Protein AF-D2V3V1-F1 (afdb_monomer_lite)

Radius of gyration: 16.54 Å; chains: 1; bounding box: 35×37×51 Å

Secondary structure (DSSP, 8-state):
--EEEES-TT--S-GGG-TTEEEEEESS-PPTT----GGGGTB--TTTTT--BTTBPPPTTEEEEEE-TTT--EEEEEEEESBTTBEEEEEESSS-EEEEETTSS-SSHHHHHHHHHHTT-TTEETTPPEE-TTT--EEE-TTT-THHHHH--EEEEETTPPEEE-----

Structure (mmCIF, N/CA/C/O backbone):
data_AF-D2V3V1-F1
#
_entry.id   AF-D2V3V1-F1
#
loop_
_atom_site.group_PDB
_atom_site.id
_atom_site.type_symbol
_atom_site.label_atom_id
_atom_site.label_alt_id
_atom_site.label_comp_id
_atom_site.label_asym_id
_atom_site.label_entity_id
_atom_site.label_seq_id
_atom_site.pdbx_PDB_ins_code
_atom_site.Cartn_x
_atom_site.Cartn_y
_atom_site.Cartn_z
_atom_site.occupancy
_atom_site.B_iso_or_equiv
_atom_site.auth_seq_id
_atom_site.auth_comp_id
_atom_site.auth_asym_id
_atom_site.auth_atom_id
_atom_site.pdbx_PDB_model_num
ATOM 1 N N . MET A 1 1 ? -2.337 5.252 19.834 1.00 65.81 1 MET A N 1
ATOM 2 C CA . MET A 1 1 ? -2.809 3.859 19.921 1.00 65.81 1 MET A CA 1
ATOM 3 C C . MET A 1 1 ? -3.993 3.869 20.854 1.00 65.81 1 MET A C 1
ATOM 5 O O . MET A 1 1 ? -3.900 4.535 21.877 1.00 65.81 1 MET A O 1
ATOM 9 N N . GLU A 1 2 ? -5.078 3.213 20.469 1.00 74.00 2 GLU A N 1
ATOM 10 C CA . GLU A 1 2 ? -6.378 3.303 21.154 1.00 74.00 2 GLU A CA 1
ATOM 11 C C . GLU A 1 2 ? -6.841 1.957 21.724 1.00 74.00 2 GLU A C 1
ATOM 13 O O . GLU A 1 2 ? -7.764 1.926 22.526 1.00 74.00 2 GLU A O 1
ATOM 18 N N . GLY A 1 3 ? -6.184 0.854 21.355 1.00 76.56 3 GLY A N 1
ATOM 19 C CA . GLY A 1 3 ? -6.440 -0.469 21.920 1.00 76.56 3 GLY A CA 1
ATOM 20 C C . GLY A 1 3 ? -5.258 -1.419 21.737 1.00 76.56 3 GLY A C 1
ATOM 21 O O . GLY A 1 3 ? -4.329 -1.120 20.979 1.00 76.56 3 GLY A O 1
ATOM 22 N N . ILE A 1 4 ? -5.306 -2.553 22.437 1.00 80.12 4 ILE A N 1
ATOM 23 C CA . ILE A 1 4 ? -4.332 -3.649 22.366 1.00 80.12 4 ILE A CA 1
ATOM 24 C C . ILE A 1 4 ? -5.111 -4.957 22.210 1.00 80.12 4 ILE A C 1
ATOM 26 O O . ILE A 1 4 ? -6.102 -5.166 22.905 1.00 80.12 4 ILE A O 1
ATOM 30 N N . LEU A 1 5 ? -4.662 -5.820 21.303 1.00 77.94 5 LEU A N 1
ATOM 31 C CA . LEU A 1 5 ? -5.056 -7.223 21.216 1.00 77.94 5 LEU A CA 1
ATOM 32 C C . LEU A 1 5 ? -3.886 -8.071 21.721 1.00 77.94 5 LEU A C 1
ATOM 34 O O . LEU A 1 5 ? -2.762 -7.895 21.245 1.00 77.94 5 LEU A O 1
ATOM 38 N N . SER A 1 6 ? -4.147 -8.958 22.675 1.00 78.38 6 SER A N 1
ATOM 39 C CA . SER A 1 6 ? -3.170 -9.895 23.233 1.00 78.38 6 SER A CA 1
ATOM 40 C C . SER A 1 6 ? -3.877 -11.195 23.602 1.00 78.38 6 SER A C 1
ATOM 42 O O . SER A 1 6 ? -5.020 -11.160 24.058 1.00 78.38 6 SER A O 1
ATOM 44 N N . ASP A 1 7 ? -3.184 -12.320 23.437 1.00 73.50 7 ASP A N 1
ATOM 45 C CA . ASP A 1 7 ? -3.666 -13.644 23.851 1.00 73.50 7 ASP A CA 1
ATOM 46 C C . ASP A 1 7 ? -3.493 -13.887 25.365 1.00 73.50 7 ASP A C 1
ATOM 48 O O . ASP A 1 7 ? -3.825 -14.955 25.875 1.00 73.50 7 ASP A O 1
ATOM 52 N N . SER A 1 8 ? -2.971 -12.901 26.103 1.00 71.38 8 SER A N 1
ATOM 53 C CA . SER A 1 8 ? -2.706 -12.992 27.535 1.00 71.38 8 SER A CA 1
ATOM 54 C C . SER A 1 8 ? -3.346 -11.840 28.302 1.00 71.38 8 SER A C 1
ATOM 56 O O . SER A 1 8 ? -3.066 -10.672 28.046 1.00 71.38 8 SER A O 1
ATOM 58 N N . GLU A 1 9 ? -4.099 -12.169 29.351 1.00 66.69 9 GLU A N 1
ATOM 59 C CA . GLU A 1 9 ? -4.754 -11.181 30.223 1.00 66.69 9 GLU A CA 1
ATOM 60 C C . GLU A 1 9 ? -3.765 -10.328 31.041 1.00 66.69 9 GLU A C 1
ATOM 62 O O . GLU A 1 9 ? -4.090 -9.220 31.460 1.00 66.69 9 GLU A O 1
ATOM 67 N N . THR A 1 10 ? -2.539 -10.818 31.249 1.00 63.34 10 THR A N 1
ATOM 68 C CA . THR A 1 10 ? -1.499 -10.162 32.066 1.00 63.34 10 THR A CA 1
ATOM 69 C C . THR A 1 10 ? -0.527 -9.274 31.282 1.00 63.34 10 THR A C 1
ATOM 71 O O . THR A 1 10 ? 0.349 -8.640 31.877 1.00 63.34 10 THR A O 1
ATOM 74 N N . HIS A 1 11 ? -0.640 -9.209 29.952 1.00 57.97 11 HIS A N 1
ATOM 75 C CA . HIS A 1 11 ? 0.281 -8.420 29.137 1.00 57.97 11 HIS A CA 1
ATOM 76 C C . HIS A 1 11 ? -0.127 -6.940 29.139 1.00 57.97 11 HIS A C 1
ATOM 78 O O . HIS A 1 11 ? -0.929 -6.474 28.335 1.00 57.97 11 HIS A O 1
ATOM 84 N N . HIS A 1 12 ? 0.482 -6.171 30.043 1.00 57.75 12 HIS A N 1
ATOM 85 C CA . HIS A 1 12 ? 0.386 -4.703 30.103 1.00 57.75 12 HIS A CA 1
ATOM 86 C C . HIS A 1 12 ? 1.519 -3.996 29.330 1.00 57.75 12 HIS A C 1
ATOM 88 O O . HIS A 1 12 ? 1.792 -2.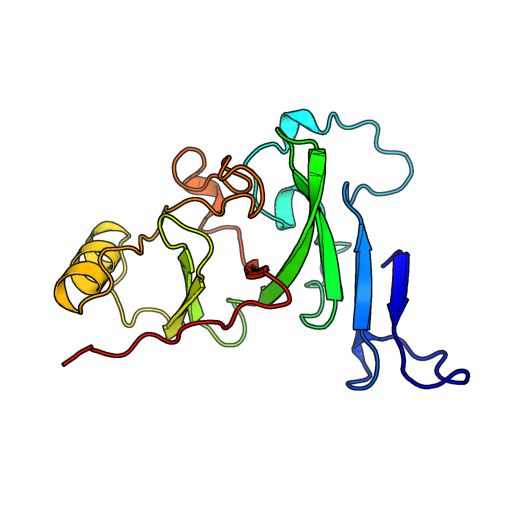811 29.536 1.00 57.75 12 HIS A O 1
ATOM 94 N N . GLY A 1 13 ? 2.226 -4.738 28.472 1.00 55.50 13 GLY A N 1
ATOM 95 C CA . GLY A 1 13 ? 3.371 -4.251 27.713 1.00 55.50 13 GLY A CA 1
ATOM 96 C C . GLY A 1 13 ? 2.995 -3.239 26.630 1.00 55.50 13 GLY A C 1
ATOM 97 O O . GLY A 1 13 ? 1.867 -3.166 26.148 1.00 55.50 13 GLY A O 1
ATOM 98 N N . LYS A 1 14 ? 3.980 -2.444 26.208 1.00 61.41 14 LYS A N 1
ATOM 99 C CA . LYS A 1 14 ? 3.871 -1.604 25.012 1.00 61.41 14 LYS A CA 1
ATOM 100 C C . LYS A 1 14 ? 3.806 -2.537 23.795 1.00 61.41 14 LYS A C 1
ATOM 102 O O . LYS A 1 14 ? 4.822 -3.169 23.517 1.00 61.41 14 LYS A O 1
ATOM 107 N N . PRO A 1 15 ? 2.704 -2.609 23.026 1.00 61.41 15 PRO A N 1
ATOM 108 C CA . PRO A 1 15 ? 2.579 -3.606 21.962 1.00 61.41 15 PRO A CA 1
ATOM 109 C C . PRO A 1 15 ? 3.674 -3.458 20.909 1.00 61.41 15 PRO A C 1
ATOM 111 O O . PRO A 1 15 ? 4.133 -4.445 20.371 1.00 61.41 15 PRO A O 1
ATOM 114 N N . TYR A 1 16 ? 4.211 -2.256 20.687 1.00 62.03 16 TYR A N 1
ATOM 115 C CA . TYR A 1 16 ? 5.361 -2.015 19.799 1.00 62.03 16 TYR A CA 1
ATOM 116 C C . TYR A 1 16 ? 6.624 -2.832 20.131 1.00 62.03 16 TYR A C 1
ATOM 118 O O . TYR A 1 16 ? 7.535 -2.889 19.311 1.00 62.03 16 TYR A O 1
ATOM 126 N N . GLN A 1 17 ? 6.727 -3.352 21.353 1.00 65.19 17 GLN A N 1
ATOM 127 C CA . GLN A 1 17 ? 7.903 -4.040 21.884 1.00 65.19 17 GLN A CA 1
ATOM 128 C C . GLN A 1 17 ? 7.666 -5.540 22.073 1.00 65.19 17 GLN A C 1
ATOM 130 O O . GLN A 1 17 ? 8.583 -6.244 22.482 1.00 65.19 17 GLN A O 1
ATOM 135 N N . ASP A 1 18 ? 6.460 -6.022 21.775 1.00 67.56 18 ASP A N 1
ATOM 136 C CA . ASP A 1 18 ? 6.065 -7.401 22.012 1.00 67.56 18 ASP A CA 1
ATOM 137 C C . ASP A 1 18 ? 5.357 -7.984 20.786 1.00 67.56 18 ASP A C 1
ATOM 139 O O . ASP A 1 18 ? 4.288 -7.535 20.372 1.00 67.56 18 ASP A O 1
ATOM 143 N N . SER A 1 19 ? 5.966 -9.021 20.214 1.00 66.38 19 SER A N 1
ATOM 144 C CA . SER A 1 19 ? 5.426 -9.774 19.080 1.00 66.38 19 SER A CA 1
ATOM 145 C C . SER A 1 19 ? 4.117 -10.507 19.387 1.00 66.38 19 SER A C 1
ATOM 147 O O . SER A 1 19 ? 3.415 -10.881 18.450 1.00 66.38 19 SER A O 1
ATOM 149 N N . GLN A 1 20 ? 3.790 -10.720 20.665 1.00 69.19 20 GLN A N 1
ATOM 150 C CA . GLN A 1 20 ? 2.542 -11.352 21.108 1.00 69.19 20 GLN A CA 1
ATOM 151 C C . GLN A 1 20 ? 1.384 -10.355 21.245 1.00 69.19 20 GLN A C 1
ATOM 153 O O . GLN A 1 20 ? 0.262 -10.744 21.566 1.00 69.19 20 GLN A O 1
ATOM 158 N N . CYS A 1 21 ? 1.633 -9.069 20.980 1.00 74.94 21 CYS A N 1
ATOM 159 C CA . CYS A 1 21 ? 0.630 -8.023 21.071 1.00 74.94 21 CYS A CA 1
ATOM 160 C C . CYS A 1 21 ? 0.470 -7.272 19.740 1.00 74.94 21 CYS A C 1
ATOM 162 O O . CYS A 1 21 ? 1.434 -6.966 19.032 1.00 74.94 21 CYS A O 1
ATOM 164 N N . GLN A 1 22 ? -0.770 -6.904 19.417 1.00 82.00 22 GLN A N 1
ATOM 165 C CA . GLN A 1 22 ? -1.093 -6.030 18.287 1.00 82.00 22 GLN A CA 1
ATOM 166 C C . GLN A 1 22 ? -1.751 -4.751 18.789 1.00 82.00 22 GLN A C 1
ATOM 168 O O . GLN A 1 22 ? -2.708 -4.784 19.560 1.00 82.00 22 GLN A O 1
ATOM 173 N N . GLY A 1 23 ? -1.256 -3.602 18.336 1.00 84.44 23 GLY A N 1
ATOM 174 C CA . GLY A 1 23 ? -1.906 -2.327 18.624 1.00 84.44 23 GLY A CA 1
ATOM 175 C C . GLY A 1 23 ? -3.085 -2.084 17.685 1.00 84.44 23 GLY A C 1
ATOM 176 O O . GLY A 1 23 ? -3.055 -2.490 16.524 1.00 84.44 23 GLY A O 1
ATOM 177 N N . LEU A 1 24 ? -4.102 -1.369 18.157 1.00 85.69 24 LEU A N 1
ATOM 178 C CA . LEU A 1 24 ? -5.204 -0.876 17.332 1.00 85.69 24 LEU A CA 1
ATOM 179 C C . LEU A 1 24 ? -5.179 0.649 17.248 1.00 85.69 24 LEU A C 1
ATOM 181 O O . LEU A 1 24 ? -4.890 1.352 18.228 1.00 85.69 24 LEU A O 1
ATOM 185 N N . LYS A 1 25 ? -5.502 1.153 16.057 1.00 86.19 25 LYS A N 1
ATOM 186 C CA . LYS A 1 25 ? -5.735 2.572 15.800 1.00 86.19 25 LYS A CA 1
ATOM 187 C C . LYS A 1 25 ? -6.975 2.741 14.919 1.00 86.19 25 LYS A C 1
ATOM 189 O O . LYS A 1 25 ? -7.056 2.120 13.865 1.00 86.19 25 LYS A O 1
ATOM 194 N N . PHE A 1 26 ? -7.927 3.564 15.328 1.00 83.62 26 PHE A N 1
ATOM 195 C CA . PHE A 1 26 ? -9.198 3.836 14.666 1.00 83.62 26 PHE A CA 1
ATOM 196 C C . PHE A 1 26 ? -9.136 5.176 13.931 1.00 83.62 26 PHE A C 1
ATOM 198 O O . PHE A 1 26 ? -8.598 6.155 14.442 1.00 83.62 26 PHE A O 1
ATOM 205 N N . GLN A 1 27 ? -9.681 5.240 12.715 1.00 76.00 27 GLN A N 1
ATOM 206 C CA . GLN A 1 27 ? -9.863 6.523 12.036 1.00 76.00 27 GLN A CA 1
ATOM 207 C C . GLN A 1 27 ? -11.087 7.301 12.553 1.00 76.00 27 GLN A C 1
ATOM 209 O O . GLN A 1 27 ? -12.117 6.691 12.844 1.00 76.00 27 GLN A O 1
ATOM 214 N N . PRO A 1 28 ? -11.020 8.647 12.543 1.00 65.19 28 PRO A N 1
ATOM 215 C CA . PRO A 1 28 ? -9.872 9.431 12.093 1.00 65.19 28 PRO A CA 1
ATOM 216 C C . PRO A 1 28 ? -8.764 9.463 13.144 1.00 65.19 28 PRO A C 1
ATOM 218 O O . PRO A 1 28 ? -9.027 9.566 14.334 1.00 65.19 28 PRO A O 1
ATOM 221 N N . PHE A 1 29 ? -7.508 9.423 12.705 1.00 65.31 29 PHE A N 1
ATOM 222 C CA . PHE A 1 29 ? -6.356 9.342 13.605 1.00 65.31 29 PHE A CA 1
ATOM 223 C C . PHE A 1 29 ? -6.012 10.683 14.283 1.00 65.31 29 PHE A C 1
ATOM 225 O O . PHE A 1 29 ? -4.846 10.930 14.605 1.00 65.31 29 PHE A O 1
ATOM 232 N N . PHE A 1 30 ? -6.995 11.574 14.438 1.00 55.72 30 PHE A N 1
ATOM 233 C CA . PHE A 1 30 ? -6.790 12.921 14.949 1.00 55.72 30 PHE A CA 1
ATOM 234 C C . PHE A 1 30 ? -6.264 12.901 16.379 1.00 55.72 30 PHE A C 1
ATOM 236 O O . PHE A 1 30 ? -6.616 12.058 17.202 1.00 55.72 30 PHE A O 1
ATOM 243 N N . LEU A 1 31 ? -5.428 13.889 16.682 1.00 44.91 31 LEU A N 1
ATOM 244 C CA . LEU A 1 31 ? -5.103 14.209 18.061 1.00 44.91 31 LEU A CA 1
ATOM 245 C C . LEU A 1 31 ? -6.350 14.802 18.746 1.00 44.91 31 LEU A C 1
ATOM 247 O O . LEU A 1 31 ? -7.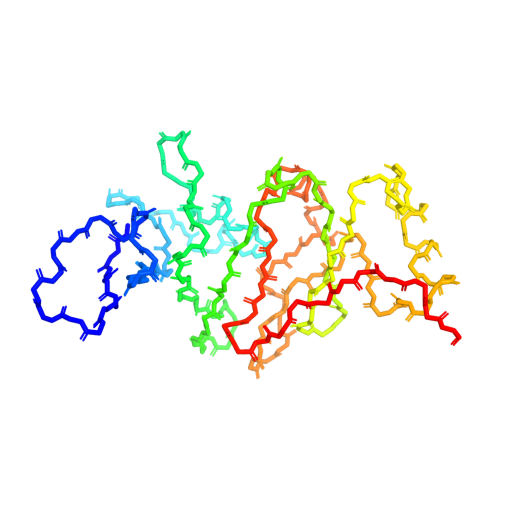107 15.528 18.092 1.00 44.91 31 LEU A O 1
ATOM 251 N N . PRO A 1 32 ? -6.555 14.554 20.053 1.00 39.38 32 PRO A N 1
ATOM 252 C CA . PRO A 1 32 ? -7.611 15.209 20.821 1.00 39.38 32 PRO A CA 1
ATOM 253 C C . PRO A 1 32 ? -7.563 16.736 20.640 1.00 39.38 32 PRO A C 1
ATOM 255 O O . PRO A 1 32 ? -6.500 17.339 20.781 1.00 39.38 32 PRO A O 1
ATOM 258 N N . GLY A 1 33 ? -8.703 17.355 20.315 1.00 42.16 33 GLY A N 1
ATOM 259 C CA . GLY A 1 33 ? -8.835 18.813 20.159 1.00 42.16 33 GLY A CA 1
ATOM 260 C C . GLY A 1 33 ? -8.683 19.365 18.734 1.00 42.16 33 GLY A C 1
ATOM 261 O O . GLY A 1 33 ? -8.771 20.575 18.545 1.00 42.16 33 GLY A O 1
ATOM 262 N N . GLN A 1 34 ? -8.485 18.517 17.720 1.00 46.06 34 GLN A N 1
ATOM 263 C CA . GLN A 1 34 ? -8.441 18.930 16.310 1.00 46.06 34 GLN A CA 1
ATOM 264 C C . GLN A 1 34 ? -9.814 18.742 15.639 1.00 46.06 34 GLN A C 1
ATOM 266 O O . GLN A 1 34 ? -10.217 17.621 15.345 1.00 46.06 34 GLN A O 1
ATOM 271 N N . ASN A 1 35 ? -10.510 19.845 15.339 1.00 46.72 35 ASN A N 1
ATOM 272 C CA . ASN A 1 35 ? -11.746 19.878 14.534 1.00 46.72 35 ASN A CA 1
ATOM 273 C C . ASN A 1 35 ? -11.454 19.950 13.016 1.00 46.72 35 ASN A C 1
ATOM 275 O O . ASN A 1 35 ? -12.105 20.691 12.278 1.00 46.72 35 ASN A O 1
ATOM 279 N N . ALA A 1 36 ? -10.450 19.217 12.528 1.00 53.28 36 ALA A N 1
ATOM 280 C CA . ALA A 1 36 ? -10.145 19.186 11.099 1.00 53.28 36 ALA A CA 1
ATOM 281 C C . ALA A 1 36 ? -11.166 18.310 10.350 1.00 53.28 36 ALA A C 1
ATOM 283 O O . ALA A 1 36 ? -11.508 17.203 10.770 1.00 53.28 36 ALA A O 1
ATOM 284 N N . ARG A 1 37 ? -11.683 18.820 9.227 1.00 56.44 37 ARG A N 1
ATOM 285 C CA . ARG A 1 37 ? -12.727 18.169 8.426 1.00 56.44 37 ARG A CA 1
ATOM 286 C C . ARG A 1 37 ? -12.153 16.903 7.789 1.00 56.44 37 ARG A C 1
ATOM 288 O O . ARG A 1 37 ? -11.279 17.006 6.938 1.00 56.44 37 ARG A O 1
ATOM 295 N N . ASN A 1 38 ? -12.694 15.723 8.111 1.00 64.19 38 ASN A N 1
ATOM 296 C CA . ASN A 1 38 ? -12.351 14.446 7.449 1.00 64.19 38 ASN A CA 1
ATOM 297 C C . ASN A 1 38 ? -12.270 14.555 5.911 1.00 64.19 38 ASN A C 1
ATOM 299 O O . ASN A 1 38 ? -11.449 13.889 5.284 1.00 64.19 38 ASN A O 1
ATOM 303 N N . LEU A 1 39 ? -13.075 15.446 5.321 1.00 74.00 39 LEU A N 1
ATOM 304 C CA . LEU A 1 39 ? -13.088 15.758 3.892 1.00 74.00 39 LEU A CA 1
ATOM 305 C C . LEU A 1 39 ? -11.717 16.175 3.333 1.00 74.00 39 LEU A C 1
ATOM 307 O O . LEU A 1 39 ? -11.362 15.779 2.228 1.00 74.00 39 LEU A O 1
ATOM 311 N N . GLU A 1 40 ? -10.915 16.926 4.090 1.00 81.62 40 GLU A N 1
ATOM 312 C CA . GLU A 1 40 ? -9.602 17.418 3.643 1.00 81.62 40 GLU A CA 1
ATOM 313 C C . GLU A 1 40 ? -8.559 16.302 3.510 1.00 81.62 40 GLU A C 1
ATOM 315 O O . GLU A 1 40 ? -7.511 16.492 2.884 1.00 81.62 40 GLU A O 1
ATOM 320 N N . PHE A 1 41 ? -8.828 15.136 4.097 1.00 84.31 41 PHE A N 1
ATOM 321 C CA . PHE A 1 41 ? -7.937 13.981 4.074 1.00 84.31 41 PHE A CA 1
ATOM 322 C C . PHE A 1 41 ? -8.377 12.898 3.089 1.00 84.31 41 PHE A C 1
ATOM 324 O O . PHE A 1 41 ? -7.655 11.912 2.920 1.00 84.31 41 PHE A O 1
ATOM 331 N N . ILE A 1 42 ? -9.503 13.094 2.393 1.00 87.88 42 ILE A N 1
ATOM 332 C CA . ILE A 1 42 ? -9.996 12.153 1.385 1.00 87.88 42 ILE A CA 1
ATOM 333 C C . ILE A 1 42 ? -8.928 11.929 0.311 1.00 87.88 42 ILE A C 1
ATOM 335 O O . ILE A 1 42 ? -8.361 12.859 -0.276 1.00 87.88 42 ILE A O 1
ATOM 339 N N . GLY A 1 43 ? -8.634 10.653 0.068 1.00 91.06 43 GLY A N 1
ATOM 340 C CA . GLY A 1 43 ? -7.625 10.216 -0.891 1.00 91.06 43 GLY A CA 1
ATOM 341 C C . GLY A 1 43 ? -6.178 10.486 -0.467 1.00 91.06 43 GLY A C 1
ATOM 342 O O . GLY A 1 43 ? -5.278 10.203 -1.246 1.00 91.06 43 GLY A O 1
ATOM 343 N N . LYS A 1 44 ? -5.896 11.037 0.720 1.00 92.31 44 LYS A N 1
ATOM 344 C CA . LYS A 1 44 ? -4.512 11.160 1.208 1.00 92.31 44 LYS A CA 1
ATOM 345 C C . LYS A 1 44 ? -4.051 9.856 1.872 1.00 92.31 44 LYS A C 1
ATOM 347 O O . LYS A 1 44 ? -4.874 9.088 2.375 1.00 92.31 44 LYS A O 1
ATOM 352 N N . GLY A 1 45 ? -2.737 9.632 1.885 1.00 90.50 45 GLY A N 1
ATOM 353 C CA . GLY A 1 45 ? -2.099 8.501 2.564 1.00 90.50 45 GLY A CA 1
ATOM 354 C C . GLY A 1 45 ? -2.212 8.551 4.094 1.00 90.50 45 GLY A C 1
ATOM 355 O O . GLY A 1 45 ? -2.717 9.521 4.675 1.00 90.50 45 GLY A O 1
ATOM 356 N N . LEU A 1 46 ? -1.756 7.490 4.761 1.00 88.94 46 LEU A N 1
ATOM 357 C CA . LEU A 1 46 ? -1.894 7.327 6.206 1.00 88.94 46 LEU A CA 1
ATOM 358 C C . LEU A 1 46 ? -1.112 8.379 7.006 1.00 88.94 46 LEU A C 1
ATOM 360 O O . LEU A 1 46 ? -1.603 8.794 8.060 1.00 88.94 46 LEU A O 1
ATOM 364 N N . ILE A 1 47 ? 0.030 8.881 6.512 1.00 87.25 47 ILE A N 1
ATOM 365 C CA . ILE A 1 47 ? 0.778 9.968 7.182 1.00 87.25 47 ILE A CA 1
ATOM 366 C C . ILE A 1 47 ? -0.086 11.211 7.311 1.00 87.25 47 ILE A C 1
ATOM 368 O O . ILE A 1 47 ? -0.296 11.708 8.417 1.00 87.25 47 ILE A O 1
ATOM 372 N N . LYS A 1 48 ? -0.633 11.697 6.192 1.00 87.25 48 LYS A N 1
ATOM 373 C CA . LYS A 1 48 ? -1.478 12.898 6.193 1.00 87.25 48 LYS A CA 1
ATOM 374 C C . LYS A 1 48 ? -2.789 12.665 6.939 1.00 87.25 48 LYS A C 1
ATOM 376 O O . LYS A 1 48 ? -3.329 13.615 7.487 1.00 87.25 48 LYS A O 1
ATOM 381 N N . ARG A 1 49 ? -3.279 11.421 6.992 1.00 85.00 49 ARG A N 1
ATOM 382 C CA . ARG A 1 49 ? -4.436 11.031 7.813 1.00 85.00 49 ARG A CA 1
ATOM 383 C C . ARG A 1 49 ? -4.116 10.919 9.308 1.00 85.00 49 ARG A C 1
ATOM 385 O O . ARG A 1 49 ? -5.036 10.654 10.070 1.00 85.00 49 ARG A O 1
ATOM 392 N N . GLY A 1 50 ? -2.866 11.122 9.736 1.00 81.25 50 GLY A N 1
ATOM 393 C CA . GLY A 1 50 ? -2.474 11.190 11.148 1.00 81.25 50 GLY A CA 1
ATOM 394 C C . GLY A 1 50 ? -2.018 9.864 11.758 1.00 81.25 50 GLY A C 1
ATOM 395 O O . GLY A 1 50 ? -2.011 9.720 12.983 1.00 81.25 50 GLY A O 1
ATOM 396 N N . ILE A 1 51 ? -1.636 8.862 10.951 1.00 80.38 51 ILE A N 1
ATOM 397 C CA . ILE A 1 51 ? -1.082 7.618 11.511 1.00 80.38 51 ILE A CA 1
ATOM 398 C C . ILE A 1 51 ? 0.182 7.914 12.335 1.00 80.38 51 ILE A C 1
ATOM 400 O O . ILE A 1 51 ? 0.334 7.382 13.436 1.00 80.38 51 ILE A O 1
ATOM 404 N N . TYR A 1 52 ? 0.987 8.864 11.856 1.00 71.19 52 TYR A N 1
ATOM 405 C CA . TYR A 1 52 ? 2.221 9.349 12.457 1.00 71.19 52 TYR A CA 1
ATOM 406 C C . TYR A 1 52 ? 1.954 10.251 13.671 1.00 71.19 52 TYR A C 1
ATOM 408 O O . TYR A 1 52 ? 1.142 11.172 13.598 1.00 71.19 52 TYR A O 1
ATOM 416 N N . SER A 1 53 ? 2.665 10.037 14.782 1.00 59.69 53 SER A N 1
ATOM 417 C CA . SER A 1 53 ? 2.628 10.946 15.935 1.00 59.69 53 SER A CA 1
ATOM 418 C C . SER A 1 53 ? 4.037 11.277 16.418 1.00 59.69 53 SER A C 1
ATOM 420 O O . SER A 1 53 ? 4.797 10.371 16.749 1.00 59.69 53 SER A O 1
ATOM 422 N N . LYS A 1 54 ? 4.354 12.574 16.535 1.00 58.88 54 LYS A N 1
ATOM 423 C CA . LYS A 1 54 ? 5.528 13.099 17.262 1.00 58.88 54 LYS A CA 1
ATOM 424 C C . LYS A 1 54 ? 6.900 12.572 16.796 1.00 58.88 54 LYS A C 1
ATOM 426 O O . LYS A 1 54 ? 7.766 12.326 17.625 1.00 58.88 54 LYS A O 1
ATOM 431 N N . GLY A 1 55 ? 7.115 12.416 15.490 1.00 59.12 55 GLY A N 1
ATOM 432 C CA . GLY A 1 55 ? 8.461 12.143 14.964 1.00 59.12 55 GLY A CA 1
ATOM 433 C C . GLY A 1 55 ? 8.899 10.674 14.992 1.00 59.12 55 GLY A C 1
ATOM 434 O O . GLY A 1 55 ? 10.014 10.383 14.573 1.00 59.12 55 GLY A O 1
ATOM 435 N N . PHE A 1 56 ? 8.038 9.753 15.437 1.00 67.25 56 PHE A N 1
ATOM 436 C CA . PHE A 1 56 ? 8.330 8.321 15.432 1.00 67.25 56 PHE A CA 1
ATOM 437 C C . PHE A 1 56 ? 7.427 7.590 14.436 1.00 67.25 56 PHE A C 1
ATOM 439 O O . PHE A 1 56 ? 6.198 7.722 14.528 1.00 67.25 56 PHE A O 1
ATOM 446 N N . PRO A 1 57 ? 8.000 6.803 13.505 1.00 74.00 57 PRO A N 1
ATOM 447 C CA . PRO A 1 57 ? 7.220 5.934 12.646 1.00 74.00 57 PRO A CA 1
ATOM 448 C C . PRO A 1 57 ? 6.315 5.007 13.462 1.00 74.00 57 PRO A C 1
ATOM 450 O O . PRO A 1 57 ? 6.749 4.401 14.440 1.00 74.00 57 PRO A O 1
ATOM 453 N N . THR A 1 58 ? 5.050 4.901 13.063 1.00 79.12 58 THR A N 1
ATOM 454 C CA . THR A 1 58 ? 4.090 3.952 13.606 1.00 79.12 58 THR A CA 1
ATOM 455 C C . THR A 1 58 ? 4.602 2.528 13.366 1.00 79.12 58 THR A C 1
ATOM 457 O O . THR A 1 58 ? 4.773 2.131 12.212 1.00 79.12 58 THR A O 1
ATOM 460 N N . PRO A 1 59 ? 4.817 1.742 14.432 1.00 81.12 59 PRO A N 1
ATOM 461 C CA . PRO A 1 59 ? 5.220 0.341 14.335 1.00 81.12 59 PRO A CA 1
ATOM 462 C C . PRO A 1 59 ? 4.301 -0.478 13.423 1.00 81.12 59 PRO A C 1
ATOM 464 O O . PRO A 1 59 ? 3.094 -0.237 13.381 1.00 81.12 59 PRO A O 1
ATOM 467 N N . THR A 1 60 ? 4.856 -1.457 12.709 1.00 84.00 60 THR A N 1
ATOM 468 C CA . THR A 1 60 ? 4.132 -2.280 11.718 1.00 84.00 60 THR A CA 1
ATOM 469 C C . THR A 1 60 ? 3.141 -3.266 12.339 1.00 84.00 60 THR A C 1
ATOM 471 O O . THR A 1 60 ? 2.245 -3.755 11.658 1.00 84.00 60 THR A O 1
ATOM 474 N N . ASN A 1 61 ? 3.255 -3.535 13.641 1.00 81.88 61 ASN A N 1
ATOM 475 C CA . ASN A 1 61 ? 2.334 -4.387 14.394 1.00 81.88 61 ASN A CA 1
ATOM 476 C C . ASN A 1 61 ? 1.098 -3.635 14.928 1.00 81.88 61 ASN A C 1
ATOM 478 O O . ASN A 1 61 ? 0.408 -4.114 15.830 1.00 81.88 61 ASN A O 1
ATOM 482 N N . ILE A 1 62 ? 0.819 -2.448 14.386 1.00 86.50 62 ILE A N 1
ATOM 483 C CA . ILE A 1 62 ? -0.400 -1.691 14.664 1.00 86.50 62 ILE A CA 1
ATOM 484 C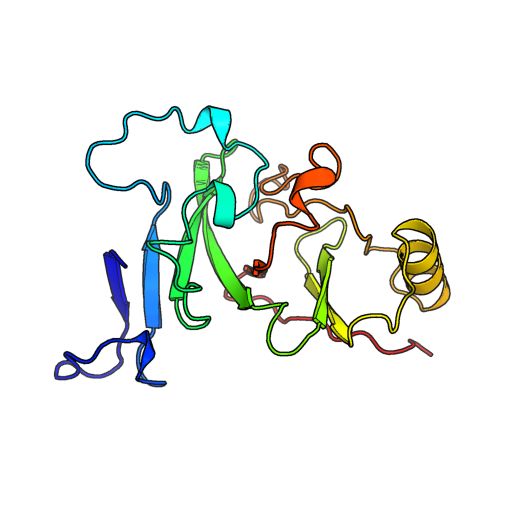 C . ILE A 1 62 ? -1.365 -1.870 13.492 1.00 86.50 62 ILE A C 1
ATOM 486 O O . ILE A 1 62 ? -1.057 -1.499 12.364 1.00 86.50 62 ILE A O 1
ATOM 490 N N . ASN A 1 63 ? -2.557 -2.390 13.767 1.00 89.69 63 ASN A N 1
ATOM 491 C CA . ASN A 1 63 ? -3.630 -2.463 12.786 1.00 89.69 63 ASN A CA 1
ATOM 492 C C . ASN A 1 63 ? -4.412 -1.143 12.763 1.00 89.69 63 ASN A C 1
ATOM 494 O O . ASN A 1 63 ? -4.818 -0.610 13.801 1.00 89.69 63 ASN A O 1
ATOM 498 N N . SER A 1 64 ? -4.661 -0.646 11.558 1.00 90.75 64 SER A N 1
ATOM 499 C CA . SER A 1 64 ? -5.408 0.578 11.292 1.00 90.75 64 SER A CA 1
ATOM 500 C C . SER A 1 64 ? -6.840 0.240 10.884 1.00 90.75 64 SER A C 1
ATOM 502 O O . SER A 1 64 ? -7.078 -0.257 9.786 1.00 90.75 64 SER A O 1
ATOM 504 N N . ILE A 1 65 ? -7.809 0.509 11.754 1.00 91.50 65 ILE A N 1
ATOM 505 C CA . ILE A 1 65 ? -9.238 0.343 11.478 1.00 91.50 65 ILE A CA 1
ATOM 506 C C . ILE A 1 65 ? -9.734 1.623 10.801 1.00 91.50 65 ILE A C 1
ATOM 508 O O . ILE A 1 65 ? -9.869 2.677 11.423 1.00 91.50 65 ILE A O 1
ATOM 512 N N . CYS A 1 66 ? -9.978 1.531 9.500 1.00 90.44 66 CYS A N 1
ATOM 513 C CA . CYS A 1 66 ? -10.382 2.637 8.644 1.00 90.44 66 CYS A CA 1
ATOM 514 C C . CYS A 1 66 ? -11.884 2.579 8.352 1.00 90.44 66 CYS A C 1
ATOM 516 O O . CYS A 1 66 ? -12.449 1.495 8.238 1.00 90.44 66 CYS A O 1
ATOM 518 N N . SER A 1 67 ? -12.520 3.7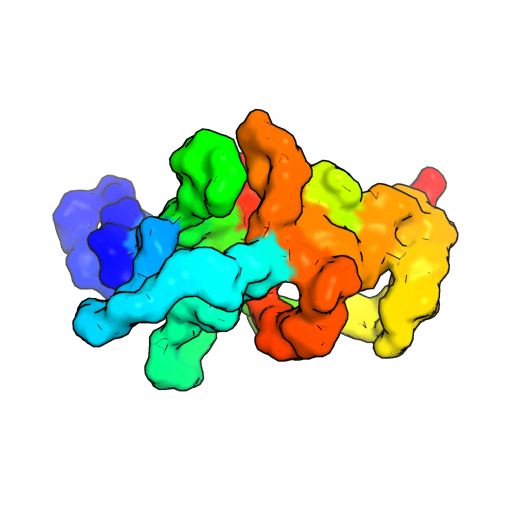37 8.160 1.00 89.50 67 SER A N 1
ATOM 519 C CA . SER A 1 67 ? -13.869 3.834 7.590 1.00 89.50 67 SER A CA 1
ATOM 520 C C . SER A 1 67 ? -13.763 4.371 6.168 1.00 89.50 67 SER A C 1
ATOM 522 O O . SER A 1 67 ? -13.038 5.332 5.916 1.00 89.50 67 SER A O 1
ATOM 524 N N . CYS A 1 68 ? -14.451 3.734 5.221 1.00 90.19 68 CYS A N 1
ATOM 525 C CA . CYS A 1 68 ? -14.492 4.214 3.846 1.00 90.19 68 CYS A CA 1
ATOM 526 C C . CYS A 1 68 ? -15.169 5.587 3.771 1.00 90.19 68 CYS A C 1
ATOM 528 O O . CYS A 1 68 ? -16.296 5.749 4.238 1.00 90.19 68 CYS A O 1
ATOM 530 N N . ASP A 1 69 ? -14.528 6.544 3.100 1.00 87.31 69 ASP A N 1
ATOM 531 C CA . ASP A 1 69 ? -15.078 7.891 2.929 1.00 87.31 69 ASP A CA 1
ATOM 532 C C . ASP A 1 69 ? -16.408 7.890 2.147 1.00 87.31 69 ASP A C 1
ATOM 534 O O . ASP A 1 69 ? -17.239 8.759 2.392 1.00 87.31 69 ASP A O 1
ATOM 538 N N . GLN A 1 70 ? -16.642 6.879 1.290 1.00 90.56 70 GLN A N 1
ATOM 539 C CA . GLN A 1 70 ? -17.859 6.757 0.475 1.00 90.56 70 GLN A CA 1
ATOM 540 C C . GLN A 1 70 ? -18.912 5.809 1.044 1.00 90.56 70 GLN A C 1
ATOM 542 O O . GLN A 1 70 ? -20.008 6.239 1.386 1.00 90.56 70 GLN A O 1
ATOM 547 N N . CYS A 1 71 ? -18.616 4.512 1.174 1.00 92.81 71 CYS A N 1
ATOM 548 C CA . CYS A 1 71 ? -19.626 3.553 1.640 1.00 92.81 71 CYS A CA 1
ATOM 549 C C . CYS A 1 71 ? -19.761 3.484 3.166 1.00 92.81 71 CYS A C 1
ATOM 551 O O . CYS A 1 71 ? -20.593 2.725 3.660 1.00 92.81 71 CYS A O 1
ATOM 553 N N . ARG A 1 72 ? -18.921 4.211 3.920 1.00 87.44 72 ARG A N 1
ATOM 554 C CA . ARG A 1 72 ? -18.889 4.263 5.396 1.00 87.44 72 ARG A CA 1
ATOM 555 C C . ARG A 1 72 ? -18.611 2.934 6.111 1.00 87.44 72 ARG A C 1
ATOM 557 O O . ARG A 1 72 ? -18.414 2.936 7.324 1.00 87.44 72 ARG A O 1
ATOM 564 N N . LYS A 1 73 ? -18.518 1.813 5.387 1.00 91.69 73 LYS A N 1
ATOM 565 C CA . LYS A 1 73 ? -18.124 0.510 5.936 1.00 91.69 73 LYS A CA 1
ATOM 566 C C . LYS A 1 73 ? -16.670 0.535 6.398 1.00 91.69 73 LYS A C 1
ATOM 568 O O . LYS A 1 73 ? -15.800 1.097 5.723 1.00 91.69 73 LYS A O 1
ATOM 573 N N . SER A 1 74 ? -16.419 -0.109 7.531 1.00 92.06 74 SER A N 1
ATOM 574 C CA . SER A 1 74 ? -15.084 -0.214 8.111 1.00 92.06 74 SER A CA 1
ATOM 575 C C . SER A 1 74 ? -14.284 -1.367 7.508 1.00 92.06 74 SER A C 1
ATOM 577 O O . SER A 1 74 ? -14.838 -2.399 7.127 1.00 92.06 74 SER A O 1
ATOM 579 N N . PHE A 1 75 ? -12.970 -1.203 7.424 1.00 94.06 75 PHE A N 1
ATOM 580 C CA . PHE A 1 75 ? -12.023 -2.241 7.027 1.00 94.06 75 PHE A CA 1
ATOM 581 C C . PHE A 1 75 ? -10.693 -2.039 7.752 1.00 94.06 75 PHE A C 1
ATOM 583 O O . PHE A 1 75 ? -10.357 -0.923 8.144 1.00 94.06 75 PHE A O 1
ATOM 590 N N . THR A 1 76 ? -9.932 -3.116 7.919 1.00 94.31 76 THR A N 1
ATOM 591 C CA . THR A 1 76 ? -8.663 -3.074 8.650 1.00 94.31 76 THR A CA 1
ATOM 592 C C . THR A 1 76 ? -7.487 -3.147 7.689 1.00 94.31 76 THR A C 1
ATOM 594 O O . THR A 1 76 ? -7.369 -4.089 6.899 1.00 94.31 76 THR A O 1
ATOM 597 N N . LEU A 1 77 ? -6.609 -2.154 7.783 1.00 94.00 77 LEU A N 1
ATOM 598 C CA . LEU A 1 77 ? -5.317 -2.107 7.120 1.00 94.00 77 LEU A CA 1
ATOM 599 C C . LEU A 1 77 ? -4.211 -2.560 8.065 1.00 94.00 77 LEU A C 1
ATOM 601 O O . LEU A 1 77 ? -4.190 -2.206 9.245 1.00 94.00 77 LEU A O 1
ATOM 605 N N . LYS A 1 78 ? -3.257 -3.284 7.498 1.00 93.25 78 LYS A N 1
ATOM 606 C CA . LYS A 1 78 ? -1.898 -3.387 8.005 1.00 93.25 78 LYS A CA 1
ATOM 607 C C . LYS A 1 78 ? -1.002 -2.482 7.172 1.00 93.25 78 LYS A C 1
ATOM 609 O O . LYS A 1 78 ? -1.244 -2.282 5.978 1.00 93.25 78 LYS A O 1
ATOM 614 N N . HIS A 1 79 ? 0.044 -1.965 7.799 1.00 92.06 79 HIS A N 1
ATOM 615 C CA . HIS A 1 79 ? 1.056 -1.158 7.132 1.00 92.06 79 HIS A CA 1
ATOM 616 C C . HIS A 1 79 ? 2.451 -1.726 7.363 1.00 92.06 79 HIS A C 1
ATOM 618 O O . HIS A 1 79 ? 2.718 -2.421 8.344 1.00 92.06 79 HIS A O 1
ATOM 624 N N . PHE A 1 80 ? 3.355 -1.408 6.450 1.00 91.19 80 PHE A N 1
ATOM 625 C CA . PHE A 1 80 ? 4.784 -1.649 6.595 1.00 91.19 80 PHE A CA 1
ATOM 626 C C . PHE A 1 80 ? 5.552 -0.369 6.282 1.00 91.19 80 PHE A C 1
ATOM 628 O O . PHE A 1 80 ? 5.101 0.447 5.480 1.00 91.19 80 PHE A O 1
ATOM 635 N N . ASN A 1 81 ? 6.703 -0.190 6.926 1.00 89.94 81 ASN A N 1
ATOM 636 C CA . ASN A 1 81 ? 7.588 0.934 6.650 1.00 89.94 81 ASN A CA 1
ATOM 637 C C . ASN A 1 81 ? 8.430 0.611 5.408 1.00 89.94 81 ASN A C 1
ATOM 639 O O . ASN A 1 81 ? 9.193 -0.353 5.419 1.00 89.94 81 ASN A O 1
ATOM 643 N N . SER A 1 82 ? 8.275 1.391 4.341 1.00 89.38 82 SER A N 1
ATOM 644 C CA . SER A 1 82 ? 9.005 1.200 3.086 1.00 89.38 82 SER A CA 1
ATOM 645 C C . SER A 1 82 ? 10.409 1.811 3.095 1.00 89.38 82 SER A C 1
ATOM 647 O O . SER A 1 82 ? 11.207 1.525 2.210 1.00 89.38 82 SER A O 1
ATOM 649 N N . SER A 1 83 ? 10.735 2.641 4.091 1.00 83.75 83 SER A N 1
ATOM 650 C CA . SER A 1 83 ? 12.075 3.209 4.266 1.00 83.75 83 SER A CA 1
ATOM 651 C C . SER A 1 83 ? 13.043 2.238 4.951 1.00 83.75 83 SER A C 1
ATOM 653 O O . SER A 1 83 ? 14.254 2.393 4.817 1.00 83.75 83 SER A O 1
ATOM 655 N N . GLN A 1 84 ? 12.539 1.259 5.715 1.00 74.00 84 GLN A N 1
ATOM 656 C CA . GLN A 1 84 ? 13.351 0.283 6.454 1.00 74.00 84 GLN A CA 1
ATOM 657 C C . GLN A 1 84 ? 12.618 -1.072 6.556 1.00 74.00 84 GLN A C 1
ATOM 659 O O . GLN A 1 84 ? 11.738 -1.209 7.410 1.00 74.00 84 GLN A O 1
ATOM 664 N N . PRO A 1 85 ? 12.970 -2.093 5.742 1.00 70.06 85 PRO A N 1
ATOM 665 C CA . PRO A 1 85 ? 13.998 -2.117 4.688 1.00 70.06 85 PRO A CA 1
ATOM 666 C C . PRO A 1 85 ? 13.642 -1.193 3.515 1.00 70.06 85 PRO A C 1
ATOM 668 O O . PRO A 1 85 ? 12.469 -0.938 3.289 1.00 70.06 85 PRO A O 1
ATOM 671 N N . HIS A 1 86 ? 14.637 -0.706 2.767 1.00 85.50 86 HIS A N 1
ATOM 672 C CA . HIS A 1 86 ? 14.418 0.183 1.615 1.00 85.50 86 HIS A CA 1
ATOM 673 C C . HIS A 1 86 ? 13.737 -0.588 0.469 1.00 85.50 86 HIS A C 1
ATOM 675 O O . HIS A 1 86 ? 14.388 -1.309 -0.297 1.00 85.50 86 HIS A O 1
ATOM 681 N N . ILE A 1 87 ? 12.409 -0.502 0.403 1.00 92.94 87 ILE A N 1
ATOM 682 C CA . ILE A 1 87 ? 11.551 -1.222 -0.546 1.00 92.94 87 ILE A CA 1
ATOM 683 C C . ILE A 1 87 ? 10.602 -0.259 -1.250 1.00 92.94 87 ILE A C 1
ATOM 685 O O . ILE A 1 87 ? 10.151 0.726 -0.673 1.00 92.94 87 ILE A O 1
ATOM 689 N N . ASP A 1 88 ? 10.232 -0.602 -2.477 1.00 94.81 88 ASP A N 1
ATOM 690 C CA . ASP A 1 88 ? 9.161 0.069 -3.205 1.00 94.81 88 ASP A CA 1
ATOM 691 C C . ASP A 1 88 ? 7.868 -0.738 -3.088 1.00 94.81 88 ASP A C 1
ATOM 693 O O . ASP A 1 88 ? 7.891 -1.967 -2.968 1.00 94.81 88 ASP A O 1
ATOM 697 N N . TYR A 1 89 ? 6.727 -0.051 -3.138 1.00 96.75 89 TYR A N 1
ATOM 698 C CA . TYR A 1 89 ? 5.416 -0.689 -3.107 1.00 96.75 89 TYR A CA 1
ATOM 699 C C . TYR A 1 89 ? 4.444 -0.080 -4.114 1.00 96.75 89 TYR A C 1
ATOM 701 O O . TYR A 1 89 ? 4.454 1.132 -4.361 1.00 96.75 89 TYR A O 1
ATOM 709 N N . PHE A 1 90 ? 3.563 -0.942 -4.620 1.00 97.38 90 PHE A N 1
ATOM 710 C CA . PHE A 1 90 ? 2.620 -0.662 -5.699 1.00 97.38 90 PHE A CA 1
ATOM 711 C C . PHE A 1 90 ? 1.259 -1.258 -5.366 1.00 97.38 90 PHE A C 1
ATOM 713 O O . PHE A 1 90 ? 1.173 -2.373 -4.842 1.00 97.38 90 PHE A O 1
ATOM 720 N N . TYR A 1 91 ? 0.193 -0.542 -5.703 1.00 97.56 91 TYR A N 1
ATOM 721 C CA . TYR A 1 91 ? -1.163 -1.065 -5.586 1.00 97.56 91 TYR A CA 1
ATOM 722 C C . TYR A 1 91 ? -1.627 -1.611 -6.932 1.00 97.56 91 TYR A C 1
ATOM 724 O O . TYR A 1 91 ? -1.265 -1.094 -7.989 1.00 97.56 91 TYR A O 1
ATOM 732 N N . ALA A 1 92 ? -2.410 -2.684 -6.900 1.00 96.38 92 ALA A N 1
ATOM 733 C CA . ALA A 1 92 ? -3.121 -3.139 -8.085 1.00 96.38 92 ALA A CA 1
ATOM 734 C C . ALA A 1 92 ? -4.318 -2.220 -8.366 1.00 96.38 92 ALA A C 1
ATOM 736 O O . ALA A 1 92 ? -4.820 -1.567 -7.454 1.00 96.38 92 ALA A O 1
ATOM 737 N N . SER A 1 93 ? -4.903 -2.289 -9.561 1.00 88.88 93 SER A N 1
ATOM 738 C CA . SER A 1 93 ? -6.216 -1.677 -9.830 1.00 88.88 93 SER A CA 1
ATOM 739 C C . SER A 1 93 ? -7.351 -2.224 -8.935 1.00 88.88 93 SER A C 1
ATOM 741 O O . SER A 1 93 ? -8.436 -1.637 -8.898 1.00 88.88 93 SER A O 1
ATOM 743 N N . GLY A 1 94 ? -7.111 -3.333 -8.218 1.00 86.50 94 GLY A N 1
ATOM 744 C CA . GLY A 1 94 ? -7.953 -3.890 -7.151 1.00 86.50 94 GLY A CA 1
ATOM 745 C C . GLY A 1 94 ? -7.446 -3.554 -5.737 1.00 86.50 94 GLY A C 1
ATOM 746 O O . GLY A 1 94 ? -7.144 -2.408 -5.439 1.00 86.50 94 GLY A O 1
ATOM 747 N N . ASN A 1 95 ? -7.355 -4.561 -4.855 1.00 87.19 95 ASN A N 1
ATOM 748 C CA . ASN A 1 95 ? -6.964 -4.390 -3.439 1.00 87.19 95 ASN A CA 1
ATOM 749 C C . ASN A 1 95 ? -5.690 -5.166 -3.054 1.00 87.19 95 ASN A C 1
ATOM 751 O O . ASN A 1 95 ? -5.531 -5.588 -1.908 1.00 87.19 95 ASN A O 1
ATOM 755 N N . ARG A 1 96 ? -4.812 -5.424 -4.028 1.00 95.25 96 ARG A N 1
ATOM 756 C CA . ARG A 1 96 ? -3.553 -6.150 -3.817 1.00 95.25 96 ARG A CA 1
ATOM 757 C C . ARG A 1 96 ? -2.398 -5.165 -3.715 1.00 95.25 96 ARG A C 1
ATOM 759 O O . ARG A 1 96 ? -2.402 -4.145 -4.402 1.00 95.25 96 ARG A O 1
ATOM 766 N N . THR A 1 97 ? -1.393 -5.535 -2.933 1.00 97.56 97 THR A N 1
ATOM 767 C CA . THR A 1 97 ? -0.172 -4.748 -2.752 1.00 97.56 97 THR A CA 1
ATOM 768 C C . THR A 1 97 ? 1.029 -5.585 -3.152 1.00 97.56 97 THR A C 1
ATOM 770 O O . THR A 1 97 ? 1.183 -6.719 -2.695 1.00 97.56 97 THR A O 1
ATOM 773 N N . LEU A 1 98 ? 1.863 -5.020 -4.017 1.00 97.62 98 LEU A N 1
ATOM 774 C CA . LEU A 1 98 ? 3.120 -5.588 -4.480 1.00 97.62 98 LEU A CA 1
ATOM 775 C C . LEU A 1 98 ? 4.279 -4.831 -3.839 1.00 97.62 98 LEU A C 1
ATOM 777 O O . LEU A 1 98 ? 4.230 -3.608 -3.732 1.00 97.62 98 LEU A O 1
ATOM 781 N N . VAL A 1 99 ? 5.321 -5.556 -3.451 1.00 96.94 99 VAL A N 1
ATOM 782 C CA . VAL A 1 99 ? 6.568 -5.020 -2.903 1.00 96.94 99 VAL A CA 1
ATOM 783 C C . VAL A 1 99 ? 7.743 -5.451 -3.772 1.00 96.94 99 VAL A C 1
ATOM 785 O O . VAL A 1 99 ? 7.831 -6.612 -4.172 1.00 96.94 99 VAL A O 1
ATOM 788 N N . ALA A 1 100 ? 8.677 -4.541 -4.026 1.00 95.94 100 ALA A N 1
ATOM 789 C CA . ALA A 1 100 ? 9.941 -4.816 -4.702 1.00 95.94 100 ALA A CA 1
ATOM 790 C C . ALA A 1 100 ? 11.117 -4.236 -3.905 1.00 95.94 100 ALA A C 1
ATOM 792 O O . ALA A 1 100 ? 10.960 -3.283 -3.147 1.00 95.94 100 ALA A O 1
ATOM 793 N N . SER A 1 101 ? 12.316 -4.795 -4.084 1.00 93.56 101 SER A N 1
ATOM 794 C CA . SER A 1 101 ? 13.537 -4.141 -3.597 1.00 93.56 101 SER A CA 1
ATOM 795 C C . SER A 1 101 ? 13.679 -2.774 -4.261 1.00 93.56 101 SER A C 1
ATOM 797 O O . SER A 1 101 ? 13.478 -2.677 -5.475 1.00 93.56 101 SER A O 1
ATOM 799 N N . HIS A 1 102 ? 14.039 -1.752 -3.487 1.00 91.38 102 HIS A N 1
ATOM 800 C CA . HIS A 1 102 ? 14.081 -0.392 -4.006 1.00 91.38 102 HIS A CA 1
ATOM 801 C C . HIS A 1 102 ? 15.005 -0.243 -5.220 1.00 91.38 102 HIS A C 1
ATOM 803 O O . HIS A 1 102 ? 16.102 -0.810 -5.255 1.00 91.38 102 HIS A O 1
ATOM 809 N N . GLY A 1 103 ? 14.553 0.516 -6.220 1.00 90.38 103 GLY A N 1
ATOM 810 C CA . GLY A 1 103 ? 15.322 0.832 -7.428 1.00 90.38 103 GLY A CA 1
ATOM 811 C C . GLY A 1 103 ? 15.487 -0.339 -8.402 1.00 90.38 103 GLY A C 1
ATOM 812 O O . GLY A 1 103 ? 16.084 -0.184 -9.465 1.00 90.38 103 GLY A O 1
ATOM 813 N N . LYS A 1 104 ? 14.941 -1.521 -8.084 1.00 93.06 104 LYS A N 1
ATOM 814 C CA . LYS A 1 104 ? 15.020 -2.709 -8.951 1.00 93.06 104 LYS A CA 1
ATOM 815 C C . LYS A 1 104 ? 14.154 -2.589 -10.205 1.00 93.06 104 LYS A C 1
ATOM 817 O O . LYS A 1 104 ? 14.424 -3.258 -11.203 1.00 93.06 104 LYS A O 1
ATOM 822 N N . LEU A 1 105 ? 13.095 -1.787 -10.130 1.00 93.75 105 LEU A N 1
ATOM 823 C CA . LEU A 1 105 ? 12.117 -1.622 -11.203 1.00 93.75 105 LEU A CA 1
ATOM 824 C C . LEU A 1 105 ? 12.376 -0.401 -12.087 1.00 93.75 105 LEU A C 1
ATOM 826 O O . LEU A 1 105 ? 11.822 -0.341 -13.174 1.00 93.75 105 LEU A O 1
ATOM 830 N N . GLY A 1 106 ? 13.231 0.523 -11.657 1.00 93.94 106 GLY A N 1
ATOM 831 C CA . GLY A 1 106 ? 13.473 1.793 -12.335 1.00 93.94 106 GLY A CA 1
ATOM 832 C C . GLY A 1 106 ? 13.672 2.916 -11.324 1.00 93.94 106 GLY A C 1
ATOM 833 O O . GLY A 1 106 ? 13.565 2.696 -10.114 1.00 93.94 106 GLY A O 1
ATOM 834 N N . LYS A 1 107 ? 13.988 4.108 -11.825 1.00 92.25 107 LYS A N 1
ATOM 835 C CA . LYS A 1 107 ? 14.120 5.338 -11.033 1.00 92.25 107 LYS A CA 1
ATOM 836 C C . LYS A 1 107 ? 12.940 6.277 -11.232 1.00 92.25 107 LYS A C 1
ATOM 838 O O . LYS A 1 107 ? 12.647 7.051 -10.326 1.00 92.25 107 LYS A O 1
ATOM 843 N N . THR A 1 108 ? 12.286 6.225 -12.391 1.00 95.31 108 THR A N 1
ATOM 844 C CA . THR A 1 108 ? 11.099 7.041 -12.675 1.00 95.31 108 THR A CA 1
ATOM 845 C C . THR A 1 108 ? 9.820 6.201 -12.630 1.00 95.31 108 THR A C 1
ATOM 847 O O . THR A 1 108 ? 9.875 4.986 -12.853 1.00 95.31 108 THR A O 1
ATOM 850 N N . PRO A 1 109 ? 8.652 6.814 -12.365 1.00 96.12 109 PRO A N 1
ATOM 851 C CA . PRO A 1 109 ? 7.367 6.120 -12.439 1.00 96.12 109 PRO A CA 1
ATOM 852 C C . PRO A 1 109 ? 7.133 5.417 -13.784 1.00 96.12 109 PRO A C 1
ATOM 854 O O . PRO A 1 109 ? 6.623 4.300 -13.811 1.00 96.12 109 PRO A O 1
ATOM 857 N N . GLU A 1 110 ? 7.546 6.032 -14.894 1.00 96.94 110 GLU A N 1
ATOM 858 C CA . GLU A 1 110 ? 7.373 5.483 -16.241 1.00 96.94 110 GLU A CA 1
ATOM 859 C C . GLU A 1 110 ? 8.204 4.211 -16.451 1.00 96.94 110 GLU A C 1
ATOM 861 O O . GLU A 1 110 ? 7.670 3.209 -16.929 1.00 96.94 110 GLU A O 1
ATOM 866 N N . GLU A 1 111 ? 9.479 4.228 -16.042 1.00 97.56 111 GLU A N 1
ATOM 867 C CA . GLU A 1 111 ? 10.369 3.060 -16.100 1.00 97.56 111 GLU A CA 1
ATOM 868 C C . GLU A 1 111 ? 9.825 1.910 -15.245 1.00 97.56 111 GLU A C 1
ATOM 870 O O . GLU A 1 111 ? 9.808 0.754 -15.674 1.00 97.56 111 GLU A O 1
ATOM 875 N N . ILE A 1 112 ? 9.350 2.236 -14.039 1.00 97.12 112 ILE A N 1
ATOM 876 C CA . ILE A 1 112 ? 8.778 1.267 -13.105 1.00 97.12 112 ILE A CA 1
ATOM 877 C C . ILE A 1 112 ? 7.542 0.606 -13.711 1.00 97.12 112 ILE A C 1
ATOM 879 O O . ILE A 1 112 ? 7.452 -0.623 -13.735 1.00 97.12 112 ILE A O 1
ATOM 883 N N . ASP A 1 113 ? 6.609 1.399 -14.231 1.00 97.25 113 ASP A N 1
ATOM 884 C CA . ASP A 1 113 ? 5.366 0.896 -14.812 1.00 97.25 113 ASP A CA 1
ATOM 885 C C . ASP A 1 113 ? 5.624 0.076 -16.084 1.00 97.25 113 ASP A C 1
ATOM 887 O O . ASP A 1 113 ? 4.987 -0.959 -16.303 1.00 97.25 113 ASP A O 1
ATOM 891 N N . GLU A 1 114 ? 6.589 0.482 -16.914 1.00 97.50 114 GLU A N 1
ATOM 892 C CA . GLU A 1 114 ? 7.046 -0.314 -18.056 1.00 97.50 114 GLU A CA 1
ATOM 893 C C . GLU A 1 114 ? 7.616 -1.660 -17.601 1.00 97.50 114 GLU A C 1
ATOM 895 O O . GLU A 1 114 ? 7.251 -2.708 -18.144 1.00 97.50 114 GLU A O 1
ATOM 900 N N . LYS A 1 115 ? 8.456 -1.662 -16.561 1.00 97.06 115 LYS A N 1
ATOM 901 C CA . LYS A 1 115 ? 9.061 -2.886 -16.035 1.00 97.06 115 LYS A CA 1
ATOM 902 C C . LYS A 1 115 ? 8.032 -3.825 -15.420 1.00 97.06 115 LYS A C 1
ATOM 904 O O . LYS A 1 115 ? 8.139 -5.040 -15.610 1.00 97.06 115 LYS A O 1
ATOM 909 N N . LEU A 1 116 ? 7.047 -3.290 -14.700 1.00 97.12 116 LEU A N 1
ATOM 910 C CA . LEU A 1 116 ? 5.934 -4.061 -14.146 1.00 97.12 116 LEU A CA 1
ATOM 911 C C . LEU A 1 116 ? 5.166 -4.766 -15.269 1.00 97.12 116 LEU A C 1
ATOM 913 O O . LEU A 1 116 ? 5.080 -5.996 -15.249 1.00 97.12 116 LEU A O 1
ATOM 917 N N . ARG A 1 117 ? 4.733 -4.034 -16.306 1.00 96.25 117 ARG A N 1
ATOM 918 C CA . ARG A 1 117 ? 4.058 -4.618 -17.483 1.00 96.25 117 ARG A CA 1
ATOM 919 C C . ARG A 1 117 ? 4.910 -5.678 -18.177 1.00 96.25 117 ARG A C 1
ATOM 921 O O . ARG A 1 117 ? 4.452 -6.792 -18.403 1.00 96.25 117 ARG A O 1
ATOM 928 N N . ALA A 1 118 ? 6.180 -5.378 -18.444 1.00 96.00 118 ALA A N 1
ATOM 929 C CA . ALA A 1 118 ? 7.101 -6.300 -19.114 1.00 96.00 118 ALA A CA 1
ATOM 930 C C . ALA A 1 118 ? 7.411 -7.576 -18.305 1.00 96.00 118 ALA A C 1
ATOM 932 O O . ALA A 1 118 ? 8.043 -8.499 -18.823 1.00 96.00 118 ALA A O 1
ATOM 933 N N . THR A 1 119 ? 7.023 -7.633 -17.027 1.00 95.38 119 THR A N 1
ATOM 934 C CA . THR A 1 119 ? 7.265 -8.783 -16.143 1.00 95.38 119 THR A CA 1
ATOM 935 C C . THR A 1 119 ? 5.993 -9.450 -15.616 1.00 95.38 119 THR A C 1
ATOM 937 O O . THR A 1 119 ? 6.093 -10.258 -14.689 1.00 95.38 119 THR A O 1
ATOM 940 N N . GLY A 1 120 ? 4.838 -9.166 -16.235 1.00 95.25 120 GLY A N 1
ATOM 941 C CA . GLY A 1 120 ? 3.544 -9.795 -15.933 1.00 95.25 120 GLY A CA 1
ATOM 942 C C . GLY A 1 120 ? 2.819 -9.200 -14.723 1.00 95.25 120 GLY A C 1
ATOM 943 O O . GLY A 1 120 ? 2.052 -9.887 -14.053 1.00 95.25 120 GLY A O 1
ATOM 944 N N . TRP A 1 121 ? 3.134 -7.951 -14.377 1.00 96.56 121 TRP A N 1
ATOM 945 C CA . TRP A 1 121 ? 2.534 -7.216 -13.263 1.00 96.56 121 TRP A CA 1
ATOM 946 C C . TRP A 1 121 ? 1.755 -5.988 -13.752 1.00 96.56 121 TRP A C 1
ATOM 948 O O . TRP A 1 121 ? 1.715 -4.975 -13.060 1.00 96.56 121 TRP A O 1
ATOM 958 N N . GLU A 1 122 ? 1.138 -6.063 -14.932 1.00 95.50 122 GLU A N 1
ATOM 959 C CA . GLU A 1 122 ? 0.416 -4.961 -15.587 1.00 95.50 122 GLU A CA 1
ATOM 960 C C . GLU A 1 122 ? -0.745 -4.382 -14.768 1.00 95.50 122 GLU A C 1
ATOM 962 O O . GLU A 1 122 ? -1.107 -3.223 -14.956 1.00 95.50 122 GLU A O 1
ATOM 967 N N . ASP A 1 123 ? -1.283 -5.149 -13.819 1.00 95.94 123 ASP A N 1
ATOM 968 C CA . ASP A 1 123 ? -2.309 -4.680 -12.885 1.00 95.94 123 ASP A CA 1
ATOM 969 C C . ASP A 1 123 ? -1.782 -3.650 -11.870 1.00 95.94 123 ASP A C 1
ATOM 971 O O . ASP A 1 123 ? -2.583 -3.010 -11.184 1.00 95.94 123 ASP A O 1
ATOM 975 N N . PHE A 1 124 ? -0.460 -3.527 -11.711 1.00 97.69 124 PHE A N 1
ATOM 976 C CA . PHE A 1 124 ? 0.206 -2.662 -10.738 1.00 97.69 124 PHE A CA 1
ATOM 977 C C . PHE A 1 124 ? 0.819 -1.433 -11.415 1.00 97.69 124 PHE A C 1
ATOM 979 O O . PHE A 1 124 ? 1.350 -1.518 -12.518 1.00 97.69 124 PHE A O 1
ATOM 986 N N . SER A 1 125 ? 0.790 -0.296 -10.718 1.00 97.12 125 SER A N 1
ATOM 987 C CA . SER A 1 125 ? 1.432 0.948 -11.155 1.00 97.12 125 SER A CA 1
ATOM 988 C C . SER A 1 125 ? 1.934 1.746 -9.953 1.00 97.12 125 SER A C 1
ATOM 990 O O . SER A 1 125 ? 1.405 1.623 -8.840 1.00 97.12 125 SER A O 1
ATOM 992 N N . PHE A 1 126 ? 2.945 2.581 -10.183 1.00 96.56 126 PHE A N 1
ATOM 993 C CA . PHE A 1 126 ? 3.518 3.522 -9.224 1.00 96.56 126 PHE A CA 1
ATOM 994 C C . PHE A 1 126 ? 2.466 4.422 -8.563 1.00 96.56 126 PHE A C 1
ATOM 996 O O . PHE A 1 126 ? 2.527 4.657 -7.353 1.00 96.56 126 PHE A O 1
ATOM 1003 N N . PHE A 1 127 ? 1.477 4.881 -9.336 1.00 97.25 127 PHE A N 1
ATOM 1004 C CA . PHE A 1 127 ? 0.440 5.808 -8.870 1.00 97.25 127 PHE A CA 1
ATOM 1005 C C . PHE A 1 127 ? -0.938 5.174 -8.694 1.00 97.25 127 PHE A C 1
ATOM 1007 O O . PHE A 1 127 ? -1.891 5.890 -8.382 1.00 97.25 127 PHE A O 1
ATOM 1014 N N . ASN A 1 128 ? -1.063 3.854 -8.847 1.00 97.50 128 ASN A N 1
ATOM 1015 C CA . ASN A 1 128 ? -2.350 3.200 -8.642 1.00 97.50 128 ASN A CA 1
ATOM 1016 C C . ASN A 1 128 ? -2.921 3.538 -7.254 1.00 97.50 128 ASN A C 1
ATOM 1018 O O . ASN A 1 128 ? -2.181 3.548 -6.263 1.00 97.50 128 ASN A O 1
ATOM 1022 N N . PRO A 1 129 ? -4.235 3.797 -7.151 1.00 96.94 129 PRO A N 1
ATOM 1023 C CA . PRO A 1 129 ? -4.867 4.084 -5.876 1.00 96.94 129 PRO A CA 1
ATOM 1024 C C . PRO A 1 129 ? -5.024 2.822 -5.022 1.00 96.94 129 PRO A C 1
ATOM 1026 O O . PRO A 1 129 ? -5.232 1.722 -5.532 1.00 96.94 129 PRO A O 1
ATOM 1029 N N . PHE A 1 130 ? -5.041 2.998 -3.700 1.00 96.50 130 PHE A N 1
ATOM 1030 C CA . PHE A 1 130 ? -5.553 1.976 -2.788 1.00 96.50 130 PHE A CA 1
ATOM 1031 C C . PHE A 1 130 ? -7.069 2.128 -2.670 1.00 96.50 130 PHE A C 1
ATOM 1033 O O . PHE A 1 130 ? -7.560 3.223 -2.375 1.00 96.50 130 PHE A O 1
ATOM 1040 N N . LYS A 1 131 ? -7.819 1.043 -2.858 1.00 95.88 131 LYS A N 1
ATOM 1041 C CA . LYS A 1 131 ? -9.285 1.069 -2.901 1.00 95.88 131 LYS A CA 1
ATOM 1042 C C . LYS A 1 131 ? -9.923 0.452 -1.659 1.00 95.88 131 LYS A C 1
ATOM 1044 O O . LYS A 1 131 ? -9.335 -0.350 -0.937 1.00 95.88 131 LYS A O 1
ATOM 1049 N N . CYS A 1 132 ? -11.159 0.859 -1.392 1.00 94.69 132 CYS A N 1
ATOM 1050 C CA . CYS A 1 132 ? -11.986 0.253 -0.362 1.00 94.69 132 CYS A CA 1
ATOM 1051 C C . CYS A 1 132 ? -12.349 -1.190 -0.758 1.00 94.69 132 CYS A C 1
ATOM 1053 O O . CYS A 1 132 ? -12.846 -1.399 -1.868 1.00 94.69 132 CYS A O 1
ATOM 1055 N N . PRO A 1 133 ? -12.219 -2.176 0.148 1.00 95.62 133 PRO A N 1
ATOM 1056 C CA . PRO A 1 133 ? -12.573 -3.561 -0.156 1.00 95.62 133 PRO A CA 1
ATOM 1057 C C . PRO A 1 133 ? -14.072 -3.803 -0.352 1.00 95.62 133 PRO A C 1
ATOM 1059 O O . PRO A 1 133 ? -14.446 -4.829 -0.907 1.00 95.62 133 PRO A O 1
ATOM 1062 N N . HIS A 1 134 ? -14.928 -2.883 0.098 1.00 95.50 134 HIS A N 1
ATOM 1063 C CA . HIS A 1 134 ? -16.379 -3.076 0.095 1.00 95.50 134 HIS A CA 1
ATOM 1064 C C . HIS A 1 134 ? -17.087 -2.468 -1.113 1.00 95.50 134 HIS A C 1
ATOM 1066 O O . HIS A 1 134 ? -18.096 -3.006 -1.554 1.00 95.50 134 HIS A O 1
ATOM 1072 N N . CYS A 1 135 ? -16.610 -1.323 -1.605 1.00 95.25 135 CYS A N 1
ATOM 1073 C CA . CYS A 1 135 ? -17.252 -0.586 -2.700 1.00 95.25 135 CYS A CA 1
ATOM 1074 C C . CYS A 1 135 ? -16.286 -0.165 -3.811 1.00 95.25 135 CYS A C 1
ATOM 1076 O O . CYS A 1 135 ? -16.681 0.574 -4.708 1.00 95.25 135 CYS A O 1
ATOM 1078 N N . SER A 1 136 ? -15.013 -0.566 -3.725 1.00 95.69 136 SER A N 1
ATOM 1079 C CA . SER A 1 136 ? -13.964 -0.244 -4.702 1.00 95.69 136 SER A CA 1
ATOM 1080 C C . SER A 1 136 ? -13.692 1.251 -4.911 1.00 95.69 136 SER A C 1
ATOM 1082 O O . SER A 1 136 ? -12.901 1.607 -5.783 1.00 95.69 136 SER A O 1
ATOM 1084 N N . SER A 1 137 ? -14.280 2.137 -4.099 1.00 94.62 137 SER A N 1
ATOM 1085 C CA . SER A 1 137 ? -13.963 3.562 -4.142 1.00 94.62 137 SER A CA 1
ATOM 1086 C C . SER A 1 137 ? -12.514 3.794 -3.727 1.00 94.62 137 SER A C 1
ATOM 1088 O O . SER A 1 137 ? -12.004 3.124 -2.825 1.00 94.62 137 SER A O 1
ATOM 1090 N N . ILE A 1 138 ? -11.871 4.790 -4.327 1.00 95.31 138 ILE A N 1
ATOM 1091 C CA . ILE A 1 138 ? -10.515 5.199 -3.964 1.00 95.31 138 ILE A CA 1
ATOM 1092 C C . ILE A 1 138 ? -10.479 5.646 -2.496 1.00 95.31 138 ILE A C 1
ATOM 1094 O O . ILE A 1 138 ? -11.310 6.439 -2.054 1.00 95.31 138 ILE A O 1
ATOM 1098 N N . PHE A 1 139 ? -9.520 5.116 -1.739 1.00 93.94 139 PHE A N 1
ATOM 1099 C CA . PHE A 1 139 ? -9.274 5.459 -0.338 1.00 93.94 139 PHE A CA 1
ATOM 1100 C C . PHE A 1 139 ? -7.952 6.219 -0.162 1.00 93.94 139 PHE A C 1
ATOM 1102 O O . PHE A 1 139 ? -7.911 7.233 0.539 1.00 93.94 139 PHE A O 1
ATOM 1109 N N . ILE A 1 140 ? -6.894 5.771 -0.844 1.00 95.06 140 ILE A N 1
ATOM 1110 C CA . ILE A 1 140 ? -5.642 6.518 -1.031 1.00 95.06 140 ILE A CA 1
ATOM 1111 C C . ILE A 1 140 ? -5.480 6.744 -2.530 1.00 95.06 140 ILE A C 1
ATOM 1113 O O . ILE A 1 140 ? -5.537 5.796 -3.306 1.00 95.06 140 ILE A O 1
ATOM 1117 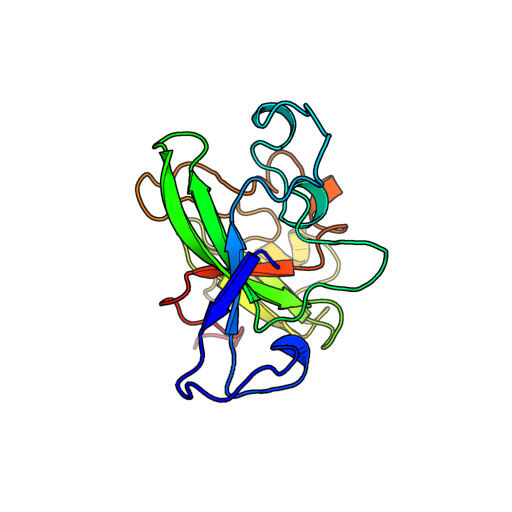N N . ASP A 1 141 ? -5.298 7.995 -2.919 1.00 95.81 141 ASP A N 1
ATOM 1118 C CA . ASP A 1 141 ? -5.387 8.483 -4.289 1.00 95.81 141 ASP A CA 1
ATOM 1119 C C . ASP A 1 141 ? -4.047 9.067 -4.730 1.00 95.81 141 ASP A C 1
ATOM 1121 O O . ASP A 1 141 ? -3.842 10.283 -4.721 1.00 95.81 141 ASP A O 1
ATOM 1125 N N . PHE A 1 142 ? -3.100 8.193 -5.058 1.00 95.62 142 PHE A N 1
ATOM 1126 C CA . PHE A 1 142 ? -1.803 8.626 -5.570 1.00 95.62 142 PHE A CA 1
ATOM 1127 C C . PHE A 1 142 ? -1.850 9.061 -7.030 1.00 95.62 142 PHE A C 1
ATOM 1129 O O . PHE A 1 142 ? -0.951 9.774 -7.464 1.00 95.62 142 PHE A O 1
ATOM 1136 N N . GLU A 1 143 ? -2.911 8.718 -7.755 1.00 94.88 143 GLU A N 1
ATOM 1137 C CA . GLU A 1 143 ? -3.129 9.169 -9.122 1.00 94.88 143 GLU A CA 1
ATOM 1138 C C . GLU A 1 143 ? -3.370 10.682 -9.159 1.00 94.88 143 GLU A C 1
ATOM 1140 O O . GLU A 1 143 ? -2.676 11.402 -9.880 1.00 94.88 143 GLU A O 1
ATOM 1145 N N . MET A 1 144 ? -4.272 11.184 -8.309 1.00 96.12 144 MET A N 1
ATOM 1146 C CA . MET A 1 144 ? -4.542 12.621 -8.195 1.00 9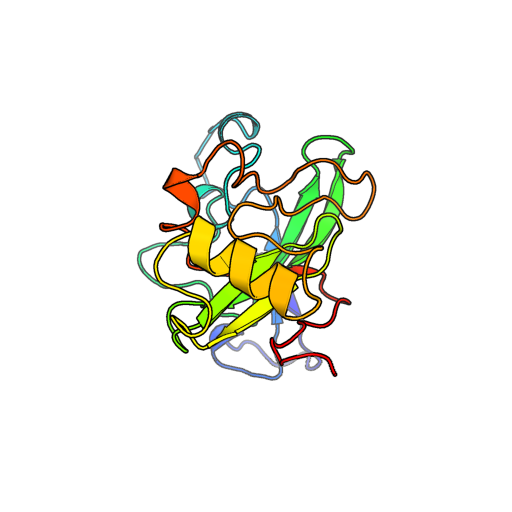6.12 144 MET A CA 1
ATOM 1147 C C . MET A 1 144 ? -3.591 13.348 -7.244 1.00 96.12 144 MET A C 1
ATOM 1149 O O . MET A 1 144 ? -3.463 14.569 -7.316 1.00 96.12 144 MET A O 1
ATOM 1153 N N . LYS A 1 145 ? -2.931 12.634 -6.324 1.00 94.50 145 LYS A N 1
ATOM 1154 C CA . LYS A 1 145 ? -2.019 13.220 -5.325 1.00 94.50 145 LYS A CA 1
ATOM 1155 C C . LYS A 1 145 ? -0.608 12.662 -5.464 1.00 94.50 145 LYS A C 1
ATOM 1157 O O . LYS A 1 145 ? -0.012 12.229 -4.479 1.00 94.50 145 LYS A O 1
ATOM 1162 N N . LYS A 1 146 ? -0.075 12.702 -6.687 1.00 94.75 146 LYS A N 1
ATOM 1163 C CA . LYS A 1 146 ? 1.247 12.157 -7.042 1.00 94.75 146 LYS A CA 1
ATOM 1164 C C . LYS A 1 146 ? 2.361 12.618 -6.105 1.00 94.75 146 LYS A C 1
ATOM 1166 O O . LYS A 1 146 ? 3.129 11.789 -5.634 1.00 94.75 146 LYS A O 1
ATOM 1171 N N . SER A 1 147 ? 2.386 13.906 -5.751 1.00 93.19 147 SER A N 1
ATOM 1172 C CA . SER A 1 147 ? 3.389 14.469 -4.833 1.00 93.19 147 SER A CA 1
ATOM 1173 C C . SER A 1 147 ? 3.384 13.829 -3.441 1.00 93.19 147 SER A C 1
ATOM 1175 O O . SER A 1 147 ? 4.409 13.806 -2.774 1.00 93.19 147 SER A O 1
ATOM 1177 N N . LEU A 1 148 ? 2.257 13.258 -3.001 1.00 92.69 148 LEU A N 1
ATOM 1178 C CA . LEU A 1 148 ? 2.168 12.584 -1.707 1.00 92.69 148 LEU A CA 1
ATOM 1179 C C . LEU A 1 148 ? 2.715 11.153 -1.728 1.00 92.69 148 LEU A C 1
ATOM 1181 O O . LEU A 1 148 ? 2.933 10.597 -0.655 1.00 92.69 148 LEU A O 1
ATOM 1185 N N . LYS A 1 149 ? 2.909 10.536 -2.902 1.00 93.69 149 LYS A N 1
ATOM 1186 C CA . LYS A 1 149 ? 3.416 9.158 -3.008 1.00 93.69 149 LYS A CA 1
ATOM 1187 C C . LYS A 1 149 ? 4.838 9.040 -2.468 1.00 93.69 149 LYS A C 1
ATOM 1189 O O . LYS A 1 149 ? 5.140 8.074 -1.778 1.00 93.69 149 LYS A O 1
ATOM 1194 N N . GLU A 1 150 ? 5.681 10.022 -2.766 1.00 88.25 150 GLU A N 1
ATOM 1195 C CA . GLU A 1 150 ? 7.083 10.050 -2.335 1.00 88.25 150 GLU A CA 1
ATOM 1196 C C . GLU A 1 150 ? 7.223 10.381 -0.844 1.00 88.25 150 GLU A C 1
ATOM 1198 O O . GLU A 1 150 ? 8.133 9.894 -0.180 1.00 88.25 150 GLU A O 1
ATOM 1203 N N . GLU A 1 151 ? 6.286 11.158 -0.294 1.00 89.62 151 GLU A N 1
ATOM 1204 C CA . GLU A 1 151 ? 6.222 11.445 1.142 1.00 89.62 151 GLU A CA 1
ATOM 1205 C C . GLU A 1 151 ? 5.676 10.259 1.961 1.00 89.62 151 GLU A C 1
ATOM 1207 O O . GLU A 1 151 ? 5.875 10.208 3.176 1.00 89.62 151 GLU A O 1
ATOM 1212 N N . GLU A 1 152 ? 4.952 9.324 1.332 1.00 92.69 152 GLU A N 1
ATOM 1213 C CA . GLU A 1 152 ? 4.267 8.226 2.017 1.00 92.69 152 GLU A CA 1
ATOM 1214 C C . GLU A 1 152 ? 5.163 6.996 2.195 1.00 92.69 152 GLU A C 1
ATOM 1216 O O . GLU A 1 152 ? 5.277 6.134 1.317 1.00 92.69 152 GLU A O 1
ATOM 1221 N N . ILE A 1 153 ? 5.721 6.880 3.400 1.00 91.06 153 ILE A N 1
ATOM 1222 C CA . ILE A 1 153 ? 6.574 5.762 3.817 1.00 91.06 153 ILE A CA 1
ATOM 1223 C C . ILE A 1 153 ? 5.795 4.518 4.271 1.00 91.06 153 ILE A C 1
ATOM 1225 O O . ILE A 1 153 ? 6.415 3.506 4.598 1.00 91.06 153 ILE A O 1
ATOM 1229 N N . TYR A 1 154 ? 4.458 4.564 4.337 1.00 92.06 154 TYR A N 1
ATOM 1230 C CA . TYR A 1 154 ? 3.644 3.392 4.666 1.00 92.06 154 TYR A CA 1
ATOM 1231 C C . TYR A 1 154 ? 2.994 2.778 3.433 1.00 92.06 154 TYR A C 1
ATOM 1233 O O . TYR A 1 154 ? 1.996 3.281 2.908 1.00 92.06 154 TYR A O 1
ATOM 1241 N N . GLY A 1 155 ? 3.500 1.611 3.039 1.00 94.31 155 GLY A N 1
ATOM 1242 C CA . GLY A 1 155 ? 2.760 0.708 2.167 1.00 94.31 155 GLY A CA 1
ATOM 1243 C C . GLY A 1 155 ? 1.656 0.001 2.950 1.00 94.31 155 GLY A C 1
ATOM 1244 O O . GLY A 1 155 ? 1.864 -0.411 4.092 1.00 94.31 155 GLY A O 1
ATOM 1245 N N . ASN A 1 156 ? 0.472 -0.131 2.348 1.00 95.44 156 ASN A N 1
ATOM 1246 C CA . ASN A 1 156 ? -0.724 -0.653 3.017 1.00 95.44 156 ASN A CA 1
ATOM 1247 C C . ASN A 1 156 ? -1.224 -1.937 2.370 1.00 95.44 156 ASN A C 1
ATOM 1249 O O . ASN A 1 156 ? -1.093 -2.124 1.165 1.00 95.44 156 ASN A O 1
ATOM 1253 N N . TYR A 1 157 ? -1.839 -2.809 3.156 1.00 96.06 157 TYR A N 1
ATOM 1254 C CA . TYR A 1 157 ? -2.521 -4.009 2.681 1.00 96.06 157 TYR A CA 1
ATOM 1255 C C . TYR A 1 157 ? -3.660 -4.367 3.638 1.00 96.06 157 TYR A C 1
ATOM 1257 O O . TYR A 1 157 ? -3.675 -3.949 4.794 1.00 96.06 157 TYR A O 1
ATOM 1265 N N . LEU A 1 158 ? -4.656 -5.108 3.160 1.00 95.75 158 LEU A N 1
ATOM 1266 C CA . LEU A 1 158 ? -5.769 -5.545 4.008 1.00 95.75 158 LEU A CA 1
ATOM 1267 C C . LEU A 1 158 ? -5.285 -6.599 5.014 1.00 95.75 158 LEU A C 1
ATOM 1269 O O . LEU A 1 158 ? -4.465 -7.440 4.657 1.00 95.75 158 LEU A O 1
ATOM 1273 N N . LEU A 1 159 ? -5.833 -6.599 6.236 1.00 90.62 159 LEU A N 1
ATOM 1274 C CA . LEU A 1 159 ? -5.448 -7.513 7.329 1.00 90.62 159 LEU A CA 1
ATOM 1275 C C . LEU A 1 159 ? -5.358 -8.996 6.910 1.00 90.62 159 LEU A C 1
ATOM 1277 O O . LEU A 1 159 ? -4.456 -9.699 7.360 1.00 90.62 159 LEU A O 1
ATOM 1281 N N . ASN A 1 160 ? -6.268 -9.432 6.034 1.00 85.69 160 ASN A N 1
ATOM 1282 C CA . ASN A 1 160 ? -6.378 -10.810 5.541 1.00 85.69 160 ASN A CA 1
ATOM 1283 C C . ASN A 1 160 ? -5.894 -10.972 4.088 1.00 85.69 160 ASN A C 1
ATOM 1285 O O . ASN A 1 160 ? -6.220 -11.958 3.432 1.00 85.69 160 ASN A O 1
ATOM 1289 N N . SER A 1 161 ? -5.162 -9.991 3.558 1.00 89.94 161 SER A N 1
ATOM 1290 C CA . SER A 1 161 ? -4.519 -10.081 2.248 1.00 89.94 161 SER A CA 1
ATOM 1291 C C . SER A 1 161 ? -3.038 -10.377 2.414 1.00 89.94 161 SER A C 1
ATOM 1293 O O . SER A 1 161 ? -2.376 -9.833 3.294 1.00 89.94 161 SER A O 1
ATOM 1295 N N . ASN A 1 162 ? -2.497 -11.175 1.500 1.00 88.69 162 ASN A N 1
ATOM 1296 C CA . ASN A 1 162 ? -1.058 -11.370 1.400 1.00 88.69 162 ASN A CA 1
ATOM 1297 C C . ASN A 1 162 ? -0.416 -10.216 0.624 1.00 88.69 162 ASN A C 1
ATOM 1299 O O . ASN A 1 162 ? -0.991 -9.714 -0.348 1.00 88.69 162 ASN A O 1
ATOM 1303 N N . ILE A 1 163 ? 0.788 -9.827 1.042 1.00 93.50 163 ILE A N 1
ATOM 1304 C CA . ILE A 1 163 ? 1.681 -9.002 0.227 1.00 93.50 163 ILE A CA 1
ATOM 1305 C C . ILE A 1 163 ? 2.245 -9.886 -0.883 1.00 93.50 163 ILE A C 1
ATOM 1307 O O . ILE A 1 163 ? 2.673 -11.017 -0.643 1.00 93.50 163 ILE A O 1
ATOM 1311 N N . LEU A 1 164 ? 2.256 -9.360 -2.102 1.00 96.06 164 LEU A N 1
ATOM 1312 C CA . LEU A 1 164 ? 2.962 -9.975 -3.214 1.00 96.06 164 LEU A CA 1
ATOM 1313 C C . LEU A 1 164 ? 4.380 -9.424 -3.265 1.00 96.06 164 LEU A C 1
ATOM 1315 O O . LEU A 1 164 ? 4.608 -8.239 -3.036 1.00 96.06 164 LEU A O 1
ATOM 1319 N N . TYR A 1 165 ? 5.332 -10.281 -3.603 1.00 95.75 165 TYR A N 1
ATOM 1320 C CA . TYR A 1 165 ? 6.725 -9.891 -3.768 1.00 95.75 165 TYR A CA 1
ATOM 1321 C C . TYR A 1 165 ? 7.088 -9.983 -5.237 1.00 95.75 165 TYR A C 1
ATOM 1323 O O . TYR A 1 165 ? 6.879 -11.021 -5.874 1.00 95.75 165 TYR A O 1
ATOM 1331 N N . TRP A 1 166 ? 7.619 -8.889 -5.774 1.00 95.75 166 TRP A N 1
ATOM 1332 C CA . TRP A 1 166 ? 7.975 -8.813 -7.174 1.00 95.75 166 TRP A CA 1
ATOM 1333 C C . TRP A 1 166 ? 9.052 -9.842 -7.499 1.00 95.75 166 TRP A C 1
ATOM 1335 O O . TRP A 1 166 ? 10.140 -9.891 -6.916 1.00 95.75 166 TRP A O 1
ATOM 1345 N N . LYS A 1 167 ? 8.723 -10.652 -8.494 1.00 91.75 167 LYS A N 1
ATOM 1346 C CA . LYS A 1 167 ? 9.599 -11.589 -9.178 1.00 91.75 167 LYS A CA 1
ATOM 1347 C C . LYS A 1 167 ? 9.199 -11.570 -10.643 1.00 91.75 167 LYS A C 1
ATOM 1349 O O . LYS A 1 167 ? 8.030 -11.349 -10.955 1.00 91.75 167 LYS A O 1
ATOM 1354 N N . LYS A 1 168 ? 10.143 -11.834 -11.540 1.00 79.88 168 LYS A N 1
ATOM 1355 C CA . LYS A 1 168 ? 9.798 -12.031 -12.947 1.00 79.88 168 LYS A CA 1
ATOM 1356 C C . LYS A 1 168 ? 8.877 -13.254 -13.052 1.00 79.88 168 LYS A C 1
ATOM 1358 O O . LYS A 1 168 ? 9.267 -14.334 -12.601 1.00 79.88 168 LYS A O 1
ATOM 1363 N N . LEU A 1 169 ? 7.667 -13.075 -13.580 1.00 78.19 169 LEU A N 1
ATOM 1364 C CA . LEU A 1 169 ? 6.798 -14.199 -13.920 1.00 78.19 169 LEU A CA 1
ATOM 1365 C C . LEU A 1 169 ? 7.344 -14.854 -15.199 1.00 78.19 169 LEU A C 1
ATOM 1367 O O . LEU A 1 169 ? 7.906 -14.165 -16.052 1.00 78.19 169 LEU A O 1
ATOM 1371 N N . LYS A 1 170 ? 7.315 -16.189 -15.243 1.00 58.69 170 LYS A N 1
ATOM 1372 C CA . LYS A 1 170 ? 7.770 -16.962 -16.405 1.00 58.69 170 LYS A CA 1
ATOM 1373 C C . LYS A 1 170 ? 6.740 -16.889 -17.516 1.00 58.69 170 LYS A C 1
ATOM 1375 O O . LYS A 1 170 ? 5.543 -16.956 -17.166 1.00 58.69 170 LYS A O 1
#

Foldseek 3Di:
DPDKDAPDPPPPDDQLVDPRMAAEAEPQLDDPPDPDDPVVCAQADVVVSNCDDDPDDNRQSYKYWYAAPPPRDIFIKGKDFCVVVVWAWWQFLAQAIEIERPCPQHDDQVSNCVSCVVQVNNRIGLQRFHADNPPRHGRHGCVVVVVNSVVHRIDMHGPPHDYHYDDRDD

Organism: Naegleria gruberi (NCBI:txid5762)

pLDDT: mean 84.88, std 13.85, range [39.38, 97.69]

Sequence (170 aa):
MEGILSDSETHHGKPYQDSQCQGLKFQPFFLPGQNARNLEFIGKGLIKRGIYSKGFPTPTNINSICSCDQCRKSFTLKHFNSSQPHIDYFYASGNRTLVASHGKLGKTPEEIDEKLRATGWEDFSFFNPFKCPHCSSIFIDFEMKKSLKEEEIYGNYLLNSNILYWKKLK